Protein AF-A0A2X4UJB6-F1 (afdb_monomer_lite)

Radius of gyration: 16.79 Å; chains: 1; bounding box: 32×38×46 Å

Structure (mmCIF, N/CA/C/O backbone):
data_AF-A0A2X4UJB6-F1
#
_entry.id   AF-A0A2X4UJB6-F1
#
loop_
_atom_site.group_PDB
_atom_site.id
_atom_site.type_symbol
_atom_site.label_atom_id
_atom_site.label_alt_id
_atom_site.label_comp_id
_atom_site.label_asym_id
_atom_site.label_entity_id
_atom_site.label_seq_id
_atom_site.pdbx_PDB_ins_code
_atom_site.Cartn_x
_atom_site.Cartn_y
_atom_site.Cartn_z
_atom_site.occupancy
_atom_site.B_iso_or_equiv
_atom_site.auth_seq_i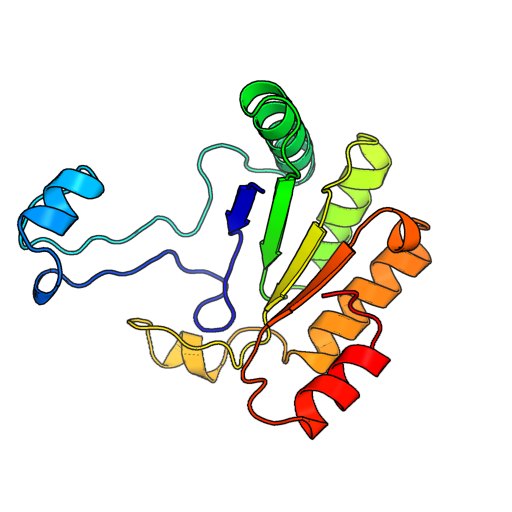d
_atom_site.auth_comp_id
_atom_site.auth_asym_id
_atom_site.auth_atom_id
_atom_site.pdbx_PDB_model_num
ATOM 1 N N . MET A 1 1 ? -10.255 8.805 -5.427 1.00 93.75 1 MET A N 1
ATOM 2 C CA . MET A 1 1 ? -9.387 8.306 -4.342 1.00 93.75 1 MET A CA 1
ATOM 3 C C . MET A 1 1 ? -7.933 8.488 -4.744 1.00 93.75 1 MET A C 1
ATOM 5 O O . MET A 1 1 ? -7.676 8.582 -5.939 1.00 93.75 1 MET A O 1
ATOM 9 N N . ILE A 1 2 ? -7.023 8.553 -3.779 1.00 98.12 2 ILE A N 1
ATOM 10 C CA . ILE A 1 2 ? -5.571 8.555 -3.981 1.00 98.12 2 ILE A CA 1
ATOM 11 C C . ILE A 1 2 ? -5.002 7.397 -3.158 1.00 98.12 2 ILE A C 1
ATOM 13 O O . ILE A 1 2 ? -5.307 7.285 -1.973 1.00 98.12 2 ILE A O 1
ATOM 17 N N . GLU A 1 3 ? -4.213 6.525 -3.784 1.00 97.88 3 GLU A N 1
ATOM 18 C CA . GLU A 1 3 ? -3.550 5.401 -3.116 1.00 97.88 3 GLU A CA 1
ATOM 19 C C . GLU A 1 3 ? -2.039 5.632 -3.096 1.00 97.88 3 GLU A C 1
ATOM 21 O O . GLU A 1 3 ? -1.391 5.681 -4.141 1.00 97.88 3 GLU A O 1
ATOM 26 N N . ILE A 1 4 ? -1.474 5.759 -1.896 1.00 97.88 4 ILE A N 1
ATOM 27 C CA . ILE A 1 4 ? -0.028 5.761 -1.696 1.00 97.88 4 ILE A CA 1
ATOM 28 C C . ILE A 1 4 ? 0.441 4.310 -1.727 1.00 97.88 4 ILE A C 1
ATOM 30 O O . ILE A 1 4 ? 0.105 3.504 -0.859 1.00 97.88 4 ILE A O 1
ATOM 34 N N . LYS A 1 5 ? 1.244 3.954 -2.721 1.00 95.62 5 LYS A N 1
ATOM 35 C CA . LYS A 1 5 ? 1.818 2.615 -2.810 1.00 95.62 5 LYS A CA 1
ATOM 36 C C . LYS A 1 5 ? 3.108 2.549 -1.994 1.00 95.62 5 LYS A C 1
ATOM 38 O O . LYS A 1 5 ? 4.127 3.073 -2.434 1.00 95.62 5 LYS A O 1
ATOM 43 N N . LEU A 1 6 ? 3.068 1.881 -0.842 1.00 94.88 6 LEU A N 1
ATOM 44 C CA . LEU A 1 6 ? 4.262 1.614 -0.032 1.00 94.88 6 LEU A CA 1
ATOM 45 C C . LEU A 1 6 ? 5.023 0.403 -0.564 1.00 94.88 6 LEU A C 1
ATOM 47 O O . LEU A 1 6 ? 6.238 0.435 -0.710 1.00 94.88 6 LEU A O 1
ATOM 51 N N . SER A 1 7 ? 4.295 -0.666 -0.879 1.00 92.75 7 SER A N 1
ATOM 52 C CA . SER A 1 7 ? 4.873 -1.901 -1.399 1.00 92.75 7 SER A CA 1
ATOM 53 C C . SER A 1 7 ? 3.836 -2.721 -2.171 1.00 92.75 7 SER A C 1
ATOM 55 O O . SER A 1 7 ? 2.650 -2.388 -2.211 1.00 92.75 7 SER A O 1
ATOM 57 N N . GLN A 1 8 ? 4.289 -3.782 -2.841 1.00 90.88 8 GLN A N 1
ATOM 58 C CA . GLN A 1 8 ? 3.429 -4.748 -3.534 1.00 90.88 8 GLN A CA 1
ATOM 59 C C . GLN A 1 8 ? 3.899 -6.175 -3.261 1.00 90.88 8 GLN A C 1
ATOM 61 O O . GLN A 1 8 ? 5.095 -6.392 -3.065 1.00 90.88 8 GLN A O 1
ATOM 66 N N . GLY A 1 9 ? 2.984 -7.141 -3.343 1.00 86.00 9 GLY A N 1
ATOM 67 C CA . GLY A 1 9 ? 3.252 -8.552 -3.043 1.00 86.00 9 GLY A CA 1
ATOM 68 C C . GLY A 1 9 ? 4.450 -9.136 -3.787 1.00 86.00 9 GLY A C 1
ATOM 69 O O . GLY A 1 9 ? 5.344 -9.702 -3.174 1.00 86.00 9 GLY A O 1
ATOM 70 N N . ALA A 1 10 ? 4.528 -8.899 -5.098 1.00 85.19 10 ALA A N 1
ATOM 71 C CA . ALA A 1 10 ? 5.585 -9.467 -5.939 1.00 85.19 10 ALA A CA 1
ATOM 72 C C . ALA A 1 10 ? 7.001 -8.921 -5.664 1.00 85.19 10 ALA A C 1
ATOM 74 O O . ALA A 1 10 ? 7.978 -9.454 -6.187 1.00 85.19 10 ALA A O 1
ATOM 75 N N . LYS A 1 11 ? 7.119 -7.785 -4.963 1.00 84.19 11 LYS A N 1
ATOM 76 C CA . LYS A 1 11 ? 8.406 -7.138 -4.656 1.00 84.19 11 LYS A CA 1
ATOM 77 C C . LYS A 1 11 ? 8.276 -6.130 -3.503 1.00 84.19 11 LYS A C 1
ATOM 79 O O . LYS A 1 11 ? 8.335 -4.922 -3.736 1.00 84.19 11 LYS A O 1
ATOM 84 N N . PRO A 1 12 ? 8.116 -6.596 -2.253 1.00 76.94 12 PRO A N 1
ATOM 85 C CA . PRO A 1 12 ? 7.742 -5.735 -1.129 1.00 76.94 12 PRO A CA 1
ATOM 86 C C . PRO A 1 12 ? 8.786 -4.675 -0.740 1.00 76.94 12 PRO A C 1
ATOM 88 O O . PRO A 1 12 ? 8.444 -3.726 -0.047 1.00 76.94 12 PRO A O 1
ATOM 91 N N . GLY A 1 13 ? 10.037 -4.813 -1.195 1.00 80.12 13 GLY A N 1
ATOM 92 C CA . GLY A 1 13 ? 11.142 -3.882 -0.923 1.00 80.12 13 GLY A CA 1
ATOM 93 C C . GLY A 1 13 ? 11.768 -3.261 -2.173 1.00 80.12 13 GLY A C 1
ATOM 94 O O . GLY A 1 13 ? 12.925 -2.851 -2.132 1.00 80.12 13 GLY A O 1
ATOM 95 N N . HIS A 1 14 ? 11.062 -3.251 -3.307 1.00 83.88 14 HIS A N 1
ATOM 96 C CA . HIS A 1 14 ? 11.597 -2.703 -4.552 1.00 83.88 14 HIS A CA 1
ATOM 97 C C . HIS A 1 14 ? 10.557 -1.875 -5.309 1.00 83.88 14 HIS A C 1
ATOM 99 O O . HIS A 1 14 ? 9.368 -2.200 -5.331 1.00 83.88 14 HIS A O 1
ATOM 105 N N . GLY A 1 15 ? 11.023 -0.818 -5.973 1.00 84.75 15 GLY A N 1
ATOM 106 C CA . GLY A 1 15 ? 10.174 0.068 -6.756 1.00 84.75 15 GLY A CA 1
ATOM 107 C C . GLY A 1 15 ? 9.646 -0.561 -8.048 1.00 84.75 15 GLY A C 1
ATOM 108 O O . GLY A 1 15 ? 9.895 -1.723 -8.391 1.00 84.75 15 GLY A O 1
ATOM 109 N N . GLY A 1 16 ? 8.864 0.220 -8.794 1.00 88.38 16 GLY A N 1
ATOM 110 C CA . GLY A 1 16 ? 8.435 -0.128 -10.148 1.00 88.38 16 GLY A CA 1
ATOM 111 C C . GLY A 1 16 ? 9.629 -0.398 -11.068 1.00 88.38 16 GLY A C 1
ATOM 112 O O . GLY A 1 16 ? 10.663 0.241 -10.943 1.00 88.38 16 GLY A O 1
ATOM 113 N N . ILE A 1 17 ? 9.477 -1.358 -11.982 1.00 90.81 17 ILE A N 1
ATOM 114 C CA . ILE A 1 17 ? 10.448 -1.601 -13.053 1.00 90.81 17 ILE A CA 1
ATOM 115 C C . ILE A 1 17 ? 9.640 -1.624 -14.340 1.00 90.81 17 ILE A C 1
ATOM 117 O O . ILE A 1 17 ? 8.692 -2.408 -14.454 1.00 90.81 17 ILE A O 1
ATOM 121 N N . LEU A 1 18 ? 9.996 -0.761 -15.281 1.00 93.38 18 LEU A N 1
ATOM 122 C CA . LEU A 1 18 ? 9.486 -0.790 -16.640 1.00 93.38 18 LEU A CA 1
ATOM 123 C C . LEU A 1 18 ? 10.683 -0.909 -17.593 1.00 93.38 18 LEU A C 1
ATOM 125 O O . LEU A 1 18 ? 11.438 0.053 -17.710 1.00 93.38 18 LEU A O 1
ATOM 129 N N . PRO A 1 19 ? 10.874 -2.078 -18.236 1.00 93.06 19 PRO A N 1
ATOM 130 C CA . PRO A 1 19 ? 11.999 -2.288 -19.140 1.00 93.06 19 PRO A CA 1
ATOM 131 C C . PRO A 1 19 ? 11.964 -1.355 -20.354 1.00 93.06 19 PRO A C 1
ATOM 133 O O . PRO A 1 19 ? 10.894 -1.171 -20.935 1.00 93.06 19 PRO A O 1
ATOM 136 N N . ALA A 1 20 ? 13.132 -0.900 -20.796 1.00 94.62 20 ALA A N 1
ATOM 137 C CA . ALA A 1 20 ? 13.393 -0.026 -21.940 1.00 94.62 20 ALA A CA 1
ATOM 138 C C . ALA A 1 20 ? 12.584 -0.382 -23.190 1.00 94.62 20 ALA A C 1
ATOM 140 O O . ALA A 1 20 ? 11.946 0.468 -23.800 1.00 94.62 20 ALA A O 1
ATOM 141 N N . LYS A 1 21 ? 12.519 -1.675 -23.532 1.00 95.56 21 LYS A N 1
ATOM 142 C CA . LYS A 1 21 ? 11.767 -2.175 -24.699 1.00 95.56 21 LYS A CA 1
ATOM 143 C C . LYS A 1 21 ? 10.257 -1.896 -24.661 1.00 95.56 21 LYS A C 1
ATOM 145 O O . LYS A 1 21 ? 9.572 -2.164 -25.640 1.00 95.56 21 LYS A O 1
ATOM 150 N N . LYS A 1 22 ? 9.725 -1.492 -23.504 1.00 94.19 22 LYS A N 1
ATOM 151 C CA . LYS A 1 22 ? 8.326 -1.102 -23.297 1.00 94.19 22 LYS A CA 1
ATOM 152 C C . LYS A 1 22 ? 8.165 0.410 -23.126 1.00 94.19 22 LYS A C 1
ATOM 154 O O . LYS A 1 22 ? 7.050 0.834 -22.868 1.00 94.19 22 LYS A O 1
ATOM 159 N N . VAL A 1 23 ? 9.235 1.200 -23.175 1.00 96.50 23 VAL A N 1
ATOM 160 C CA . VAL A 1 23 ? 9.183 2.660 -23.043 1.00 96.50 23 VAL A CA 1
ATOM 161 C C . VAL A 1 23 ? 9.205 3.256 -24.443 1.00 96.50 23 VAL A C 1
ATOM 163 O O . VAL A 1 23 ? 10.262 3.608 -24.955 1.00 96.50 23 VAL A O 1
ATOM 166 N N . ASP A 1 24 ? 8.030 3.292 -25.065 1.00 97.19 24 ASP A N 1
ATOM 167 C CA . ASP A 1 24 ? 7.800 3.996 -26.327 1.00 97.19 24 ASP A CA 1
ATOM 168 C C . ASP A 1 24 ? 7.601 5.507 -26.102 1.00 97.19 24 ASP A C 1
ATOM 170 O O . ASP A 1 24 ? 7.550 5.985 -24.963 1.00 97.19 24 ASP A O 1
ATOM 174 N N . ALA A 1 25 ? 7.487 6.265 -27.194 1.00 97.44 25 ALA A N 1
ATOM 175 C CA . ALA A 1 25 ? 7.296 7.713 -27.165 1.00 97.44 25 ALA A CA 1
ATOM 176 C C . ALA A 1 25 ? 6.086 8.168 -26.320 1.00 97.44 25 ALA A C 1
ATOM 178 O O . ALA A 1 25 ? 6.166 9.181 -25.620 1.00 97.44 25 ALA A O 1
ATOM 179 N N . GLU A 1 26 ? 4.971 7.428 -26.347 1.00 97.50 26 GLU A N 1
ATOM 180 C CA . GLU A 1 26 ? 3.770 7.761 -25.568 1.00 97.50 26 GLU A CA 1
ATOM 181 C C . GLU A 1 26 ? 4.027 7.593 -24.064 1.00 97.50 26 GLU A C 1
ATOM 183 O O . GLU A 1 26 ? 3.701 8.473 -23.257 1.00 97.50 26 GLU A O 1
ATOM 188 N N . ILE A 1 27 ? 4.666 6.488 -23.676 1.00 96.44 27 ILE A N 1
ATOM 189 C CA . ILE A 1 27 ? 5.023 6.196 -22.288 1.00 96.44 27 ILE A CA 1
ATOM 190 C C . ILE A 1 27 ? 6.077 7.177 -21.773 1.00 96.44 27 ILE A C 1
ATOM 192 O O . ILE A 1 27 ? 5.941 7.668 -20.647 1.00 96.44 27 ILE A O 1
ATOM 196 N N . ALA A 1 28 ? 7.094 7.483 -22.579 1.00 96.81 28 ALA A N 1
ATOM 197 C CA . ALA A 1 28 ? 8.136 8.455 -22.262 1.00 96.81 28 ALA A CA 1
ATOM 198 C C . ALA A 1 28 ? 7.536 9.837 -21.964 1.00 96.81 28 ALA A C 1
ATOM 200 O O . ALA A 1 28 ? 7.774 10.398 -20.890 1.00 96.81 28 ALA A O 1
ATOM 201 N N . ALA A 1 29 ? 6.672 10.339 -22.854 1.00 96.88 29 ALA A N 1
ATOM 202 C CA . ALA A 1 29 ? 5.995 11.624 -22.687 1.00 96.88 29 ALA A CA 1
ATOM 203 C C . ALA A 1 29 ? 5.066 11.644 -21.463 1.00 96.88 29 ALA A C 1
ATOM 205 O O . ALA A 1 29 ? 5.084 12.597 -20.685 1.00 96.88 29 ALA A O 1
ATOM 206 N N . THR A 1 30 ? 4.294 10.575 -21.247 1.00 95.88 30 THR A N 1
ATOM 207 C CA . THR A 1 30 ? 3.360 10.478 -20.113 1.00 95.88 30 THR A CA 1
ATOM 208 C C . THR A 1 30 ? 4.081 10.450 -18.765 1.00 95.88 30 THR A C 1
ATOM 210 O O . THR A 1 30 ? 3.573 10.971 -17.772 1.00 95.88 30 THR A O 1
ATOM 213 N N . ARG A 1 31 ? 5.257 9.814 -18.699 1.00 94.25 31 ARG A N 1
ATOM 214 C CA . ARG A 1 31 ? 6.007 9.617 -17.449 1.00 94.25 31 ARG A CA 1
ATOM 215 C C . ARG A 1 31 ? 7.120 10.634 -17.219 1.00 94.25 31 ARG A C 1
ATOM 217 O O . ARG A 1 31 ? 7.655 10.667 -16.115 1.00 94.25 31 ARG A O 1
ATOM 224 N N . GLY A 1 32 ? 7.476 11.427 -18.229 1.00 94.75 32 GLY A N 1
ATOM 225 C CA . GLY A 1 32 ? 8.616 12.341 -18.166 1.00 94.75 32 GLY A CA 1
ATOM 226 C C . GLY A 1 32 ? 9.952 11.605 -18.031 1.00 94.75 32 GLY A C 1
ATOM 227 O O . GLY A 1 32 ? 10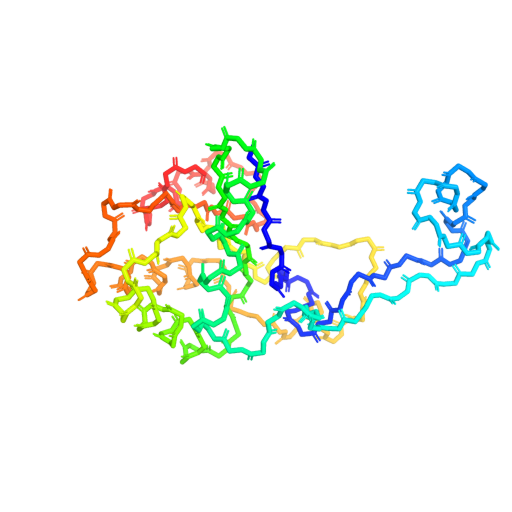.808 12.035 -17.263 1.00 94.75 32 GLY A O 1
ATOM 228 N N . VAL A 1 33 ? 10.110 10.477 -18.730 1.00 95.19 33 VAL A N 1
ATOM 229 C CA . VAL A 1 33 ? 11.343 9.665 -18.750 1.00 95.19 33 VAL A CA 1
ATOM 230 C C . VAL A 1 33 ? 11.872 9.535 -20.183 1.00 95.19 33 VAL A C 1
ATOM 232 O O . VAL A 1 33 ? 11.080 9.692 -21.112 1.00 95.19 33 VAL A O 1
ATOM 235 N N . PRO A 1 34 ? 13.170 9.252 -20.397 1.00 95.94 34 PRO A N 1
ATOM 236 C CA . PRO A 1 34 ? 13.709 9.048 -21.742 1.00 95.94 34 PRO A CA 1
ATOM 237 C C . PRO A 1 34 ? 13.084 7.833 -22.449 1.00 95.94 34 PRO A C 1
ATOM 239 O O . PRO A 1 34 ? 12.852 6.794 -21.828 1.00 95.94 34 PRO A O 1
ATOM 242 N N . GLU A 1 35 ? 12.818 7.958 -23.752 1.00 97.44 35 GLU A N 1
ATOM 243 C CA . GLU A 1 35 ? 12.365 6.840 -24.591 1.00 97.44 35 GLU A CA 1
ATOM 244 C C . GLU A 1 35 ? 13.472 5.786 -24.733 1.00 97.44 35 GLU A C 1
ATOM 246 O O . GLU A 1 35 ? 14.641 6.124 -24.905 1.00 97.44 35 GLU A O 1
ATOM 251 N N . GLY A 1 36 ? 13.108 4.501 -24.672 1.00 96.19 36 GLY A N 1
ATOM 252 C CA . GLY A 1 36 ? 14.063 3.403 -24.835 1.00 96.19 36 GLY A CA 1
ATOM 253 C C . GLY A 1 36 ? 15.024 3.185 -23.660 1.00 96.19 36 GLY A C 1
ATOM 254 O O . GLY A 1 36 ? 15.971 2.413 -23.805 1.00 96.19 36 GLY A O 1
ATOM 255 N N . GLU A 1 37 ? 14.784 3.800 -22.498 1.00 95.44 37 GLU A N 1
ATOM 256 C CA . GLU A 1 37 ? 15.567 3.588 -21.273 1.00 95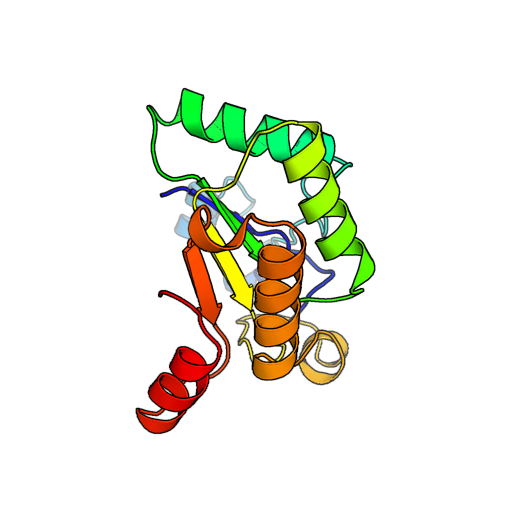.44 37 GLU A CA 1
ATOM 257 C C . GLU A 1 37 ? 14.763 2.862 -20.184 1.00 95.44 37 GLU A C 1
ATOM 259 O O . GLU A 1 37 ? 13.538 2.965 -20.099 1.00 95.44 37 GLU A O 1
ATOM 264 N N . ASP A 1 38 ? 15.454 2.098 -19.331 1.00 93.56 38 ASP A N 1
ATOM 265 C CA . ASP A 1 38 ? 14.822 1.426 -18.195 1.00 93.56 38 ASP A CA 1
ATOM 266 C C . ASP A 1 38 ? 14.303 2.460 -17.185 1.00 93.56 38 ASP A C 1
ATOM 268 O O . ASP A 1 38 ? 15.052 3.268 -16.639 1.00 93.56 38 ASP A O 1
ATOM 272 N N . CYS A 1 39 ? 13.016 2.384 -16.852 1.00 93.31 39 CYS A N 1
ATOM 273 C CA . CYS A 1 39 ? 12.427 3.196 -15.793 1.00 93.31 39 CYS A CA 1
ATOM 274 C C . CYS A 1 39 ? 12.363 2.374 -14.497 1.00 93.31 39 CYS A C 1
ATOM 276 O O . CYS A 1 39 ? 11.464 1.544 -14.301 1.00 93.31 39 CYS A O 1
ATOM 278 N N . ILE A 1 40 ? 13.337 2.605 -13.612 1.00 91.75 40 ILE A N 1
ATOM 279 C CA . ILE A 1 40 ? 13.453 1.957 -12.299 1.00 91.75 40 ILE A CA 1
ATOM 280 C C . ILE A 1 40 ? 13.098 2.975 -11.217 1.00 91.75 40 ILE A C 1
ATOM 282 O O . ILE A 1 40 ? 13.769 3.991 -11.052 1.00 91.75 40 ILE A O 1
ATOM 286 N N . SER A 1 41 ? 12.028 2.717 -10.469 1.00 91.88 41 SER A N 1
ATOM 287 C CA . SER A 1 41 ? 11.628 3.588 -9.363 1.00 91.88 41 SER A CA 1
ATOM 288 C C . SER A 1 41 ? 12.425 3.269 -8.092 1.00 91.88 41 SER A C 1
ATOM 290 O O . SER A 1 41 ? 12.719 2.096 -7.840 1.00 91.88 41 SER A O 1
ATOM 292 N N . PRO A 1 42 ? 12.701 4.269 -7.238 1.00 92.06 42 PRO A N 1
ATOM 293 C CA . PRO A 1 42 ? 13.244 4.036 -5.905 1.00 92.06 42 PRO A CA 1
ATOM 294 C C . PRO A 1 42 ? 12.365 3.091 -5.072 1.00 92.06 42 PRO A C 1
ATOM 296 O O . PRO A 1 42 ? 11.155 2.989 -5.283 1.00 92.06 42 PRO A O 1
ATOM 299 N N . ALA A 1 43 ? 12.978 2.406 -4.104 1.00 88.56 43 ALA A N 1
ATOM 300 C CA . ALA A 1 43 ? 12.275 1.509 -3.184 1.00 88.56 43 ALA A CA 1
ATOM 301 C C . ALA A 1 43 ? 11.517 2.246 -2.062 1.00 88.56 43 ALA A C 1
ATOM 303 O O . ALA A 1 43 ? 10.671 1.647 -1.406 1.00 88.56 43 ALA A O 1
ATOM 304 N N . SER A 1 44 ? 11.813 3.529 -1.842 1.00 90.94 44 SER A N 1
ATOM 305 C CA . SER A 1 44 ? 11.185 4.378 -0.829 1.00 90.94 44 SER A CA 1
ATOM 306 C C . SER A 1 44 ? 10.525 5.605 -1.458 1.00 90.94 44 SER A C 1
ATOM 308 O O . SER A 1 44 ? 10.863 6.024 -2.567 1.00 90.94 44 SER A O 1
ATOM 310 N N . HIS A 1 45 ? 9.573 6.193 -0.736 1.00 93.69 45 HIS A N 1
ATOM 311 C CA . HIS A 1 45 ? 8.938 7.442 -1.140 1.00 93.69 45 HIS A CA 1
ATOM 312 C C . HIS A 1 45 ? 9.768 8.628 -0.643 1.00 93.69 45 HIS A C 1
ATOM 314 O O . HIS A 1 45 ? 10.093 8.710 0.533 1.00 93.69 45 HIS A O 1
ATOM 320 N N . SER A 1 46 ? 10.061 9.601 -1.502 1.00 94.62 46 SER A N 1
ATOM 321 C CA . SER A 1 46 ? 10.879 10.774 -1.145 1.00 94.62 46 SER A CA 1
ATOM 322 C C . SER A 1 46 ? 10.167 11.819 -0.273 1.00 94.62 46 SER A C 1
ATOM 324 O O . SER A 1 46 ? 10.776 12.816 0.099 1.00 94.62 46 SER A O 1
ATOM 326 N N . ALA A 1 47 ? 8.882 11.624 0.032 1.00 96.81 47 ALA A N 1
ATOM 327 C CA . ALA A 1 47 ? 8.051 12.631 0.704 1.00 96.81 47 ALA A CA 1
ATOM 328 C C . ALA A 1 47 ? 7.984 12.427 2.222 1.00 96.81 47 ALA A C 1
ATOM 330 O O . ALA A 1 47 ? 7.563 13.327 2.940 1.00 96.81 47 ALA A O 1
ATOM 331 N N . PHE A 1 48 ? 8.367 11.245 2.703 1.00 97.38 48 PHE A N 1
ATOM 332 C CA . PHE A 1 48 ? 8.370 10.897 4.116 1.00 97.38 48 PHE A CA 1
ATOM 333 C C . PHE A 1 48 ? 9.391 9.787 4.369 1.00 97.38 48 PHE A C 1
ATOM 335 O O . PHE A 1 48 ? 9.596 8.908 3.535 1.00 97.38 48 PHE A O 1
ATOM 342 N N . THR A 1 49 ? 9.997 9.808 5.548 1.00 96.75 49 THR A N 1
ATOM 343 C CA . THR A 1 49 ? 10.945 8.795 6.030 1.00 96.75 49 THR A CA 1
ATOM 344 C C . THR A 1 49 ? 10.389 8.050 7.243 1.00 96.75 49 THR A C 1
ATOM 346 O O . THR A 1 49 ? 10.795 6.922 7.520 1.00 96.75 49 THR A O 1
ATOM 349 N N . THR A 1 50 ? 9.432 8.646 7.963 1.00 98.12 50 THR A N 1
ATOM 350 C CA . THR A 1 50 ? 8.833 8.051 9.165 1.00 98.12 50 THR A CA 1
ATOM 351 C C . THR A 1 50 ? 7.326 7.813 9.021 1.00 98.12 50 THR A C 1
ATOM 353 O O . THR A 1 50 ? 6.655 8.498 8.245 1.00 98.12 50 THR A O 1
ATOM 356 N N . PRO A 1 51 ? 6.740 6.889 9.808 1.00 98.31 51 PRO A N 1
ATOM 357 C CA . PRO A 1 51 ? 5.290 6.700 9.824 1.00 98.31 51 PRO A CA 1
ATOM 358 C C . PRO A 1 51 ? 4.494 7.946 10.247 1.00 98.31 51 PRO A C 1
ATOM 360 O O . PRO A 1 51 ? 3.368 8.127 9.798 1.00 98.31 51 PRO A O 1
ATOM 363 N N . VAL A 1 52 ? 5.067 8.822 11.082 1.00 98.75 52 VAL A N 1
ATOM 364 C CA . VAL A 1 52 ? 4.434 10.095 11.483 1.00 98.75 52 VAL A CA 1
ATOM 365 C C . VAL A 1 52 ? 4.388 11.067 10.305 1.00 98.75 52 VAL A C 1
ATOM 367 O O . VAL A 1 52 ? 3.328 11.606 9.995 1.00 98.75 52 VAL A O 1
ATOM 370 N N . GLU A 1 53 ? 5.502 11.236 9.591 1.00 98.69 53 GLU A N 1
ATOM 371 C CA . GLU A 1 53 ? 5.549 12.049 8.368 1.00 98.69 53 GLU A CA 1
ATOM 372 C C . GLU A 1 53 ? 4.594 11.512 7.295 1.00 98.69 53 GLU A C 1
ATOM 374 O O . GLU A 1 53 ? 3.899 12.288 6.644 1.00 98.69 53 GLU A O 1
ATOM 379 N N . MET A 1 54 ? 4.482 10.186 7.163 1.00 98.56 54 MET A N 1
ATOM 380 C CA . MET A 1 54 ? 3.518 9.550 6.262 1.00 98.56 54 MET A CA 1
ATOM 381 C C . MET A 1 54 ? 2.070 9.946 6.592 1.00 98.56 54 MET A C 1
ATOM 383 O O . MET A 1 54 ? 1.285 10.189 5.676 1.00 98.56 54 MET A O 1
ATOM 387 N N . MET A 1 55 ? 1.700 10.039 7.875 1.00 98.81 55 MET A N 1
ATOM 388 C CA . MET A 1 55 ? 0.362 10.499 8.270 1.00 98.81 55 MET A CA 1
ATOM 389 C C . MET A 1 55 ? 0.121 11.952 7.844 1.00 98.81 55 MET A C 1
ATOM 391 O O . MET A 1 55 ? -0.912 12.258 7.250 1.00 98.81 55 MET A O 1
ATOM 395 N N . HIS A 1 56 ? 1.091 12.841 8.064 1.00 98.81 56 HIS A N 1
ATOM 396 C CA . HIS A 1 56 ? 0.991 14.226 7.595 1.00 98.81 56 HIS A CA 1
ATOM 397 C C . HIS A 1 56 ? 0.906 14.321 6.068 1.00 98.81 56 HIS A C 1
ATOM 399 O O . HIS A 1 56 ? 0.120 15.111 5.548 1.00 98.81 56 HIS A O 1
ATOM 405 N N . PHE A 1 57 ? 1.633 13.470 5.345 1.00 98.75 57 PHE A N 1
ATOM 406 C CA . PHE A 1 57 ? 1.558 13.410 3.889 1.00 98.75 57 PHE A CA 1
ATOM 407 C C . PHE A 1 57 ? 0.178 12.949 3.389 1.00 98.75 57 PHE A C 1
ATOM 409 O O . PHE A 1 57 ? -0.359 13.524 2.443 1.00 98.75 57 PHE A O 1
ATOM 416 N N . ILE A 1 58 ? -0.456 11.977 4.059 1.00 98.69 58 ILE A N 1
ATOM 417 C CA . ILE A 1 58 ? -1.849 11.582 3.777 1.00 98.69 58 ILE A CA 1
ATOM 418 C C . ILE A 1 58 ? -2.797 12.777 3.937 1.00 98.69 58 ILE A C 1
ATOM 420 O O . ILE A 1 58 ? -3.636 13.016 3.066 1.00 98.69 58 ILE A O 1
ATOM 424 N N . GLN A 1 59 ? -2.656 13.539 5.025 1.00 98.69 59 GLN A N 1
ATOM 425 C CA . GLN A 1 59 ? -3.477 14.725 5.266 1.00 98.69 59 GLN A CA 1
ATOM 426 C C . GLN A 1 59 ? -3.258 15.795 4.187 1.00 98.69 59 GLN A C 1
ATOM 428 O O . GLN A 1 59 ? -4.227 16.308 3.629 1.00 98.69 59 GLN A O 1
ATOM 433 N N . GLN A 1 60 ? -2.003 16.062 3.823 1.00 98.56 60 GLN A N 1
ATOM 434 C CA . GLN A 1 60 ? -1.658 17.006 2.763 1.00 98.56 60 GLN A CA 1
ATOM 435 C C . GLN A 1 60 ? -2.289 16.610 1.419 1.00 98.56 60 GLN A C 1
ATOM 437 O O . GLN A 1 60 ? -2.886 17.444 0.740 1.00 98.56 60 GLN A O 1
ATOM 442 N N . LEU A 1 61 ? -2.214 15.333 1.029 1.00 98.44 61 LEU A N 1
ATOM 443 C CA . LEU A 1 61 ? -2.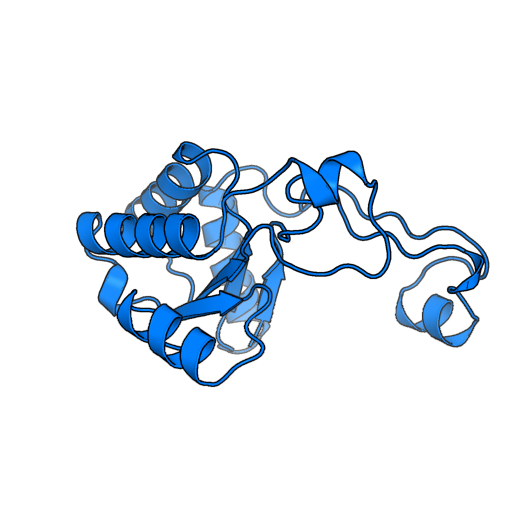852 14.844 -0.198 1.00 98.44 61 LEU A CA 1
ATOM 444 C C . LEU A 1 61 ? -4.375 15.003 -0.156 1.00 98.44 61 LEU A C 1
ATOM 446 O O . LEU A 1 61 ? -4.994 15.332 -1.172 1.00 98.44 61 LEU A O 1
ATOM 450 N N . ARG A 1 62 ? -4.994 14.786 1.008 1.00 98.31 62 ARG A N 1
ATOM 451 C CA . ARG A 1 62 ? -6.437 14.971 1.188 1.00 98.31 62 ARG A CA 1
ATOM 452 C C . ARG A 1 62 ? -6.831 16.431 0.967 1.00 98.31 62 ARG A C 1
ATOM 454 O O . ARG A 1 62 ? -7.785 16.689 0.239 1.00 98.31 62 ARG A O 1
ATOM 461 N N . GLU A 1 63 ? -6.075 17.371 1.524 1.00 98.25 63 GLU A N 1
ATOM 462 C CA . GLU A 1 63 ? -6.303 18.812 1.356 1.00 98.25 63 GLU A CA 1
ATOM 463 C C . GLU A 1 63 ? -6.113 19.253 -0.097 1.00 98.25 63 GLU A C 1
ATOM 465 O O . GLU A 1 63 ? -7.029 19.810 -0.701 1.00 98.25 63 GLU A O 1
ATOM 470 N N . LEU A 1 64 ? -4.966 18.919 -0.697 1.00 98.44 64 LEU A N 1
ATOM 471 C CA . LEU A 1 64 ? -4.636 19.286 -2.079 1.00 98.44 64 LEU A CA 1
ATOM 472 C C . LEU A 1 64 ? -5.610 18.696 -3.104 1.00 98.44 64 LEU A C 1
ATOM 474 O O . LEU A 1 64 ? -5.797 19.249 -4.185 1.00 98.44 64 LEU A O 1
ATOM 478 N N . SER A 1 65 ? -6.236 17.565 -2.779 1.00 97.81 65 SER A N 1
ATOM 479 C CA . SER A 1 65 ? -7.194 16.900 -3.660 1.00 97.81 65 SER A CA 1
ATOM 480 C C . SER A 1 65 ? -8.642 17.361 -3.486 1.00 97.81 65 SER A C 1
ATOM 482 O O . SER A 1 65 ? -9.517 16.835 -4.181 1.00 97.81 65 SER A O 1
ATOM 484 N N . GLY A 1 66 ? -8.907 18.314 -2.585 1.00 97.56 66 GLY A N 1
ATOM 485 C CA . GLY A 1 66 ? -10.259 18.783 -2.282 1.00 97.56 66 GLY A CA 1
ATOM 486 C C . GLY A 1 66 ? -11.099 17.752 -1.522 1.00 97.56 66 GLY A C 1
ATOM 487 O O . GLY A 1 66 ? -12.302 17.656 -1.746 1.00 97.56 66 GLY A O 1
ATOM 488 N N . GLY A 1 67 ? -10.470 16.945 -0.662 1.00 96.69 67 GLY A N 1
ATOM 489 C CA . GLY A 1 67 ? -11.152 15.977 0.201 1.00 96.69 67 GLY A CA 1
ATOM 490 C C . GLY A 1 67 ? -11.385 14.597 -0.419 1.00 96.69 67 GLY A C 1
ATOM 491 O O . GLY A 1 67 ? -12.232 13.849 0.070 1.00 96.69 67 GLY A O 1
ATOM 492 N N . LYS A 1 68 ? -10.664 14.216 -1.486 1.00 97.94 68 LYS A N 1
ATOM 493 C CA . LYS A 1 68 ? -10.764 12.843 -2.017 1.00 97.94 68 LYS A CA 1
ATOM 494 C C . LYS A 1 68 ? -10.263 11.840 -0.965 1.00 97.94 68 LYS A C 1
ATOM 496 O O . LYS A 1 68 ? -9.281 12.137 -0.292 1.00 97.94 68 LYS A O 1
ATOM 501 N N . PRO A 1 69 ? -10.846 10.627 -0.877 1.00 98.12 69 PRO A N 1
ATOM 502 C CA . PRO A 1 69 ? -10.340 9.590 0.021 1.00 98.12 69 PRO A CA 1
ATOM 503 C C . PRO A 1 69 ? -8.879 9.251 -0.285 1.00 98.12 69 PRO A C 1
ATOM 505 O O . PRO A 1 69 ? -8.558 8.963 -1.446 1.00 98.12 69 PRO A O 1
ATOM 508 N N . VAL A 1 70 ? -8.026 9.260 0.737 1.00 98.75 70 VAL A N 1
ATOM 509 C CA . VAL A 1 70 ? -6.594 8.961 0.655 1.00 98.75 70 VAL A CA 1
ATOM 510 C C . VAL A 1 70 ? -6.273 7.765 1.538 1.00 98.75 70 VAL A C 1
ATOM 512 O O . VAL A 1 70 ? -6.573 7.747 2.729 1.00 98.75 70 VAL A O 1
ATOM 515 N N . GLY A 1 71 ? -5.639 6.763 0.954 1.00 98.44 71 GLY A N 1
ATOM 516 C CA . GLY A 1 71 ? -5.231 5.553 1.648 1.00 98.44 71 GLY A CA 1
ATOM 517 C C . GLY A 1 71 ? -3.890 5.065 1.145 1.00 98.44 71 GLY A C 1
ATOM 518 O O . GLY A 1 71 ? -3.218 5.744 0.365 1.00 98.44 71 GLY A O 1
ATOM 519 N N . PHE A 1 72 ? -3.496 3.880 1.587 1.00 98.50 72 PHE A N 1
ATOM 520 C CA . PHE A 1 72 ? -2.251 3.278 1.136 1.00 98.50 72 PHE A CA 1
ATOM 521 C C . PHE A 1 72 ? -2.374 1.780 0.909 1.00 98.50 72 PHE A C 1
ATOM 523 O O . PHE A 1 72 ? -3.244 1.112 1.467 1.00 98.50 72 PHE A O 1
ATOM 530 N N . LYS A 1 73 ? -1.460 1.262 0.095 1.00 97.12 73 LYS A N 1
ATOM 531 C CA . LYS A 1 73 ? -1.325 -0.157 -0.209 1.00 97.12 73 LYS A CA 1
ATOM 532 C C . LYS A 1 73 ? 0.029 -0.677 0.251 1.00 97.12 73 LYS A C 1
ATOM 534 O O . LYS A 1 73 ? 1.053 -0.025 0.028 1.00 97.12 73 LYS A O 1
ATOM 539 N N . LEU A 1 74 ? 0.029 -1.862 0.856 1.00 96.56 74 LEU A N 1
ATOM 540 C CA . LEU A 1 74 ? 1.243 -2.554 1.278 1.00 96.56 74 LEU A CA 1
ATOM 541 C C . LEU A 1 74 ? 1.094 -4.075 1.218 1.00 96.56 74 LEU A C 1
ATOM 543 O O . LEU A 1 74 ? 0.032 -4.620 1.507 1.00 96.56 74 LEU A O 1
ATOM 547 N N . CYS A 1 75 ? 2.194 -4.756 0.924 1.00 96.06 75 CYS A N 1
ATOM 548 C CA . CYS A 1 75 ? 2.406 -6.132 1.344 1.00 96.06 75 CYS A CA 1
ATOM 549 C C . CYS A 1 75 ? 3.120 -6.127 2.695 1.00 96.06 75 CYS A C 1
ATOM 551 O O . CYS A 1 75 ? 4.104 -5.402 2.870 1.00 96.06 75 CYS A O 1
ATOM 553 N N . ILE A 1 76 ? 2.627 -6.920 3.647 1.00 95.94 76 ILE A N 1
ATOM 554 C CA . ILE A 1 76 ? 3.246 -7.012 4.969 1.00 95.94 76 ILE A CA 1
ATOM 555 C C . ILE A 1 76 ? 4.607 -7.697 4.828 1.00 95.94 76 ILE A C 1
ATOM 557 O O . ILE A 1 76 ? 4.696 -8.863 4.442 1.00 95.94 76 ILE A O 1
ATOM 561 N N . GLY A 1 77 ? 5.661 -6.938 5.126 1.00 91.44 77 GLY A N 1
ATOM 562 C CA . GLY A 1 77 ? 7.013 -7.437 5.333 1.00 91.44 77 GLY A CA 1
ATOM 563 C C . GLY A 1 77 ? 7.220 -7.721 6.812 1.00 91.44 77 GLY A C 1
ATOM 564 O O . GLY A 1 77 ? 6.720 -8.714 7.343 1.00 91.44 77 GLY A O 1
ATOM 565 N N . HIS A 1 78 ? 7.922 -6.824 7.499 1.00 93.12 78 HIS A N 1
ATOM 566 C CA . HIS A 1 78 ? 8.120 -6.968 8.930 1.00 93.12 78 HIS A CA 1
ATOM 567 C C . HIS A 1 78 ? 6.879 -6.511 9.717 1.00 93.12 78 HIS A C 1
ATOM 569 O O . HIS A 1 78 ? 6.442 -5.369 9.562 1.00 93.12 78 HIS A O 1
ATOM 575 N N . PRO A 1 79 ? 6.325 -7.333 10.629 1.00 95.62 79 PRO A N 1
ATOM 576 C CA . PRO A 1 79 ? 5.113 -6.978 11.373 1.00 95.62 79 PRO A CA 1
ATOM 577 C C . PRO A 1 79 ? 5.208 -5.650 12.141 1.00 95.62 79 PRO A C 1
ATOM 579 O O . PRO A 1 79 ? 4.234 -4.900 12.228 1.00 95.62 79 PRO A O 1
ATOM 582 N N . TRP A 1 80 ? 6.389 -5.321 12.676 1.00 96.50 80 TRP A N 1
ATOM 583 C CA . TRP A 1 80 ? 6.584 -4.094 13.450 1.00 96.50 80 TRP A CA 1
ATOM 584 C C . TRP A 1 80 ? 6.432 -2.816 12.619 1.00 96.50 80 TRP A C 1
ATOM 586 O O . TRP A 1 80 ? 6.099 -1.780 13.188 1.00 96.50 80 TRP A O 1
ATOM 596 N N . GLU A 1 81 ? 6.634 -2.867 11.299 1.00 95.94 81 GLU A N 1
ATOM 597 C CA . GLU A 1 81 ? 6.479 -1.707 10.412 1.00 95.94 81 GLU A CA 1
ATOM 598 C C . GLU A 1 81 ? 5.015 -1.259 10.373 1.00 95.94 81 GLU A C 1
ATOM 600 O O . GLU A 1 81 ? 4.713 -0.081 10.571 1.00 95.94 81 GLU A O 1
ATOM 605 N N . PHE A 1 82 ? 4.082 -2.206 10.232 1.00 98.25 82 PHE A N 1
ATOM 606 C CA . PHE A 1 82 ? 2.654 -1.894 10.285 1.00 98.25 82 PHE A CA 1
ATOM 607 C C . PHE A 1 82 ? 2.214 -1.442 11.683 1.00 98.25 82 PHE A C 1
ATOM 609 O O . PHE A 1 82 ? 1.441 -0.495 11.815 1.00 98.25 82 PHE A O 1
ATOM 616 N N . VAL A 1 83 ? 2.748 -2.060 12.742 1.00 98.50 83 VAL A N 1
ATOM 617 C CA . VAL A 1 83 ? 2.472 -1.623 14.122 1.00 98.50 83 VAL A CA 1
ATOM 618 C C . VAL A 1 83 ? 2.979 -0.197 14.362 1.00 98.50 83 VAL A C 1
ATOM 620 O O . VAL A 1 83 ? 2.309 0.585 15.034 1.00 98.50 83 VAL A O 1
ATOM 623 N N . ALA A 1 84 ? 4.128 0.183 13.799 1.00 98.56 84 ALA A N 1
ATOM 624 C CA . ALA A 1 84 ? 4.640 1.549 13.877 1.00 98.56 84 ALA A CA 1
ATOM 625 C C . ALA A 1 84 ? 3.723 2.547 13.148 1.00 98.56 84 ALA A C 1
ATOM 627 O O . ALA A 1 84 ? 3.460 3.628 13.673 1.00 98.56 84 ALA A O 1
ATOM 628 N N . ILE A 1 85 ? 3.173 2.161 11.992 1.00 98.69 85 ILE A N 1
ATOM 629 C CA . ILE A 1 85 ? 2.153 2.938 11.274 1.00 98.69 85 ILE A CA 1
ATOM 630 C C . ILE A 1 85 ? 0.881 3.104 12.120 1.00 98.69 85 ILE A C 1
ATOM 632 O O . ILE A 1 85 ? 0.395 4.224 12.275 1.00 98.69 85 ILE A O 1
ATOM 636 N N . ALA A 1 86 ? 0.380 2.035 12.747 1.00 98.75 86 ALA A N 1
ATOM 637 C CA . ALA A 1 86 ? -0.775 2.115 13.644 1.00 98.75 86 ALA A CA 1
ATOM 638 C C . ALA A 1 86 ? -0.510 3.028 14.858 1.00 98.75 86 ALA A C 1
ATOM 640 O O . ALA A 1 86 ? -1.364 3.824 15.246 1.00 98.75 86 ALA A O 1
ATOM 641 N N . LYS A 1 87 ? 0.701 2.987 15.430 1.00 98.75 87 LYS A N 1
ATOM 642 C CA . LYS A 1 87 ? 1.111 3.919 16.494 1.00 98.75 87 LYS A CA 1
ATOM 643 C C . LYS A 1 87 ? 1.147 5.370 16.014 1.00 98.75 87 LYS A C 1
ATOM 645 O O . LYS A 1 87 ? 0.724 6.252 16.755 1.00 98.75 87 LYS A O 1
ATOM 650 N N . ALA A 1 88 ? 1.605 5.629 14.790 1.00 98.88 88 ALA A N 1
ATOM 651 C CA . ALA A 1 88 ? 1.601 6.974 14.218 1.00 98.88 88 ALA A CA 1
ATOM 652 C C . ALA A 1 88 ? 0.179 7.511 13.991 1.00 98.88 88 ALA A C 1
ATOM 654 O O . ALA A 1 88 ? -0.072 8.680 14.280 1.00 98.88 88 ALA A O 1
ATOM 655 N N . MET A 1 89 ? -0.764 6.665 13.563 1.00 98.81 89 MET A N 1
ATOM 656 C CA . MET A 1 89 ? -2.189 7.022 13.483 1.00 98.81 89 MET A CA 1
ATOM 657 C C . MET A 1 89 ? -2.740 7.454 14.846 1.00 98.81 89 MET A C 1
ATOM 659 O O . MET A 1 89 ? -3.407 8.480 14.955 1.00 98.81 89 MET A O 1
ATOM 663 N N . LEU A 1 90 ? -2.435 6.693 15.902 1.00 98.69 90 LEU A N 1
ATOM 664 C CA . LEU A 1 90 ? -2.860 7.024 17.265 1.00 98.69 90 LEU A CA 1
ATOM 665 C C . LEU A 1 90 ? -2.216 8.315 17.778 1.00 98.69 90 LEU A C 1
ATOM 667 O O . LEU A 1 90 ? -2.888 9.105 18.430 1.00 98.69 90 LEU A O 1
ATOM 671 N N . HIS A 1 91 ? -0.932 8.525 17.481 1.00 98.75 91 HIS A N 1
ATOM 672 C CA . HIS A 1 91 ? -0.173 9.685 17.941 1.00 98.75 91 HIS A CA 1
ATOM 673 C C . HIS A 1 91 ? -0.590 10.990 17.250 1.00 98.75 91 HIS A C 1
ATOM 675 O O . HIS A 1 91 ? -0.713 12.020 17.902 1.00 98.75 91 HIS A O 1
ATOM 681 N N . THR A 1 92 ? -0.795 10.949 15.932 1.00 98.75 92 THR A N 1
ATOM 682 C CA . THR A 1 92 ? -1.122 12.138 15.124 1.00 98.75 92 THR A CA 1
ATOM 683 C C . THR A 1 92 ? -2.619 12.418 15.045 1.00 98.75 92 THR A C 1
ATOM 685 O O . THR A 1 92 ? -3.012 13.513 14.654 1.00 98.75 92 THR A O 1
ATOM 688 N N . HIS A 1 93 ? -3.455 11.426 15.370 1.00 98.50 93 HIS A N 1
ATOM 689 C CA . HIS A 1 93 ? -4.902 11.423 15.133 1.00 98.50 93 HIS A CA 1
ATOM 690 C C . HIS A 1 93 ? -5.312 11.579 13.658 1.00 98.50 93 HIS A C 1
ATOM 692 O O . HIS A 1 93 ? -6.489 11.784 13.361 1.00 98.50 93 HIS A O 1
ATOM 698 N N . ILE A 1 94 ? -4.368 11.433 12.727 1.00 98.75 94 ILE A N 1
ATOM 699 C CA . ILE A 1 94 ? -4.634 11.413 11.292 1.00 98.75 94 ILE A CA 1
ATOM 700 C C . ILE A 1 94 ? -4.782 9.956 10.864 1.00 98.75 94 ILE A C 1
ATOM 702 O O . ILE A 1 94 ? -3.917 9.124 11.132 1.00 98.75 94 ILE A O 1
ATOM 706 N N . LEU A 1 95 ? -5.882 9.649 10.179 1.00 98.69 95 LEU A N 1
ATOM 707 C CA . LEU A 1 95 ? -6.179 8.306 9.688 1.00 98.69 95 LEU A CA 1
ATOM 708 C C . LEU A 1 95 ? -6.222 8.292 8.153 1.00 98.69 95 LEU A C 1
ATOM 710 O O . LEU A 1 95 ? -6.699 9.266 7.555 1.00 98.69 95 LEU A O 1
ATOM 714 N N . PRO A 1 96 ? -5.768 7.210 7.495 1.00 98.56 96 PRO A N 1
ATOM 715 C CA . PRO A 1 96 ? -6.122 6.957 6.105 1.00 98.56 96 PRO A CA 1
ATOM 716 C C . PRO A 1 96 ? -7.611 6.615 5.995 1.00 98.56 96 PRO A C 1
ATOM 718 O O . PRO A 1 96 ? -8.204 6.036 6.902 1.00 98.56 96 PRO A O 1
ATOM 721 N N . ASP A 1 97 ? -8.198 6.893 4.839 1.00 98.50 97 ASP A N 1
ATOM 722 C CA . ASP A 1 97 ? -9.564 6.481 4.521 1.00 98.50 97 ASP A CA 1
ATOM 723 C C . ASP A 1 97 ? -9.651 4.968 4.242 1.00 98.50 97 ASP A C 1
ATOM 725 O O . ASP A 1 97 ? -10.687 4.333 4.465 1.00 98.50 97 ASP A O 1
ATOM 729 N N . PHE A 1 98 ? -8.556 4.377 3.752 1.00 98.62 98 PHE A N 1
ATOM 730 C CA . PHE A 1 98 ? -8.464 2.949 3.473 1.00 98.62 98 PHE A CA 1
ATOM 731 C C . PHE A 1 98 ? -7.026 2.409 3.528 1.00 98.62 98 PHE A C 1
ATOM 733 O O . PHE A 1 98 ? -6.055 3.147 3.353 1.00 98.62 98 PHE A O 1
ATOM 740 N N . ILE A 1 99 ? -6.904 1.097 3.730 1.00 98.56 99 ILE A N 1
ATOM 741 C CA . ILE A 1 99 ? -5.653 0.335 3.658 1.00 98.56 99 ILE A CA 1
ATOM 742 C C . ILE A 1 99 ? -5.889 -0.885 2.770 1.00 98.56 99 ILE A C 1
ATOM 744 O O . ILE A 1 99 ? -6.765 -1.688 3.077 1.00 98.56 99 ILE A O 1
ATOM 748 N N . VAL A 1 100 ? -5.115 -1.054 1.698 1.00 98.00 100 VAL A N 1
ATOM 749 C CA . VAL A 1 100 ? -5.154 -2.263 0.858 1.00 98.00 100 VAL A CA 1
ATOM 750 C C . VAL A 1 100 ? -4.013 -3.196 1.245 1.00 98.00 100 VAL A C 1
ATOM 752 O O . VAL A 1 100 ? -2.839 -2.840 1.126 1.00 98.00 100 VAL A O 1
ATOM 755 N N . VAL A 1 101 ? -4.363 -4.402 1.686 1.00 97.56 101 VAL A N 1
ATOM 756 C CA . VAL A 1 101 ? -3.412 -5.460 2.032 1.00 97.56 101 VAL A CA 1
ATOM 757 C C . VAL A 1 101 ? -3.151 -6.318 0.802 1.00 97.56 101 VAL A C 1
ATOM 759 O O . VAL A 1 101 ? -4.050 -6.995 0.303 1.00 97.56 101 VAL A O 1
ATOM 762 N N . ASP A 1 102 ? -1.914 -6.285 0.318 1.00 95.44 102 ASP A N 1
ATOM 763 C CA . ASP A 1 102 ? -1.452 -7.105 -0.796 1.00 95.44 102 ASP A CA 1
ATOM 764 C C . ASP A 1 102 ? -0.795 -8.381 -0.268 1.00 95.44 102 ASP A C 1
ATOM 766 O O . ASP A 1 102 ? 0.181 -8.329 0.482 1.00 95.44 102 ASP A O 1
ATOM 770 N N . GLY A 1 103 ? -1.303 -9.537 -0.672 1.00 94.44 103 GLY A N 1
ATOM 771 C CA . GLY A 1 103 ? -0.636 -10.807 -0.421 1.00 94.44 103 GLY A CA 1
ATOM 772 C C . GLY A 1 103 ? 0.593 -10.972 -1.303 1.00 94.44 103 GLY A C 1
ATOM 773 O O . GLY A 1 103 ? 0.647 -10.436 -2.415 1.00 94.44 103 GLY A O 1
ATOM 774 N N . LYS A 1 104 ? 1.569 -11.762 -0.847 1.00 92.81 104 LYS A N 1
ATOM 775 C CA . LYS A 1 104 ? 2.753 -12.121 -1.649 1.00 92.81 104 LYS A CA 1
ATOM 776 C C . LYS A 1 104 ? 2.408 -12.750 -3.006 1.00 92.81 104 LYS A C 1
ATOM 778 O O . LYS A 1 104 ? 3.214 -12.736 -3.924 1.00 92.81 104 LYS A O 1
ATOM 783 N N . GLU A 1 105 ? 1.193 -13.276 -3.145 1.00 91.75 105 GLU A N 1
ATOM 784 C CA . GLU A 1 105 ? 0.647 -13.861 -4.369 1.00 91.75 105 GLU A CA 1
ATOM 785 C C . GLU A 1 105 ? 0.350 -12.824 -5.469 1.00 91.75 105 GLU A C 1
ATOM 787 O O . GLU A 1 105 ? -0.101 -13.188 -6.559 1.00 91.75 105 GLU A O 1
ATOM 792 N N . GLY A 1 106 ? 0.544 -11.531 -5.190 1.00 84.56 106 GLY A N 1
ATOM 793 C CA . GLY A 1 106 ? 0.370 -10.450 -6.153 1.00 84.56 106 GLY A CA 1
ATOM 794 C C . GLY A 1 106 ? 1.231 -10.629 -7.408 1.00 84.56 106 GLY A C 1
ATOM 795 O O . GLY A 1 106 ? 2.397 -11.004 -7.343 1.00 84.56 106 GLY A O 1
ATOM 796 N N . GLY A 1 107 ? 0.657 -10.329 -8.575 1.00 85.00 107 GLY A N 1
ATOM 797 C CA . GLY A 1 107 ? 1.371 -10.387 -9.851 1.00 85.00 107 GLY A CA 1
ATOM 798 C C . GLY A 1 107 ? 2.273 -9.174 -10.106 1.00 85.00 107 GLY A C 1
ATOM 799 O O . GLY A 1 107 ? 2.200 -8.143 -9.434 1.00 85.00 107 GLY A O 1
ATOM 800 N N . THR A 1 108 ? 3.117 -9.270 -11.133 1.00 85.50 108 THR A N 1
ATOM 801 C CA . THR A 1 108 ? 3.942 -8.157 -11.621 1.00 85.50 108 THR A CA 1
ATOM 802 C C . THR A 1 108 ? 4.306 -8.347 -13.087 1.00 85.50 108 THR A C 1
ATOM 804 O O . THR A 1 108 ? 4.496 -9.469 -13.547 1.00 85.50 108 THR A O 1
ATOM 807 N N . GLY A 1 109 ? 4.430 -7.244 -13.828 1.00 85.00 109 GLY A N 1
ATOM 808 C CA . GLY A 1 109 ? 4.936 -7.275 -15.203 1.00 85.00 109 GLY A CA 1
ATOM 809 C C . GLY A 1 109 ? 6.463 -7.383 -15.294 1.00 85.00 109 GLY A C 1
ATOM 810 O O . GLY A 1 109 ? 6.973 -7.736 -16.356 1.00 85.00 109 GLY A O 1
ATOM 811 N N . ALA A 1 110 ? 7.177 -7.046 -14.210 1.00 84.06 110 ALA A N 1
ATOM 812 C CA . ALA A 1 110 ? 8.631 -7.149 -14.083 1.00 84.06 110 ALA A CA 1
ATOM 813 C C . ALA A 1 110 ? 9.055 -7.123 -12.599 1.00 84.06 110 ALA A C 1
ATOM 815 O O . ALA A 1 110 ? 8.832 -6.134 -11.883 1.00 84.06 110 ALA A O 1
ATOM 816 N N . ALA A 1 111 ? 9.667 -8.211 -12.132 1.00 84.12 111 ALA A N 1
ATOM 817 C CA . ALA A 1 111 ? 10.360 -8.294 -10.847 1.00 84.12 111 ALA A CA 1
ATOM 818 C C . ALA A 1 111 ? 11.427 -9.404 -10.881 1.00 84.12 111 ALA A C 1
ATOM 820 O O . ALA A 1 111 ? 11.256 -10.367 -11.632 1.00 84.12 111 ALA A O 1
ATOM 821 N N . PRO A 1 112 ? 12.486 -9.297 -10.060 1.00 81.69 112 PRO A N 1
ATOM 822 C CA . PRO A 1 112 ? 13.386 -10.413 -9.777 1.00 81.69 112 PRO A CA 1
ATOM 823 C C . PRO A 1 112 ? 12.625 -11.626 -9.222 1.00 81.69 112 PRO A C 1
ATOM 825 O O . PRO A 1 112 ? 11.693 -11.468 -8.425 1.00 81.69 112 PRO A O 1
ATOM 828 N N . LEU A 1 113 ? 13.026 -12.834 -9.627 1.00 83.69 113 LEU A N 1
ATOM 829 C CA . LEU A 1 113 ? 12.356 -14.081 -9.234 1.00 83.69 113 LEU A CA 1
ATOM 830 C C . LEU A 1 113 ? 12.456 -14.329 -7.729 1.00 83.69 113 LEU A C 1
ATOM 832 O O . LEU A 1 113 ? 11.516 -14.827 -7.114 1.00 83.69 113 LEU A O 1
ATOM 836 N N . GLU A 1 114 ? 13.572 -13.937 -7.127 1.00 84.88 114 GLU A N 1
ATOM 837 C CA . GLU A 1 114 ? 13.843 -14.080 -5.704 1.00 84.88 114 GLU A CA 1
ATOM 838 C C . GLU A 1 114 ? 12.820 -13.290 -4.880 1.00 84.88 114 GLU A C 1
ATOM 840 O O . GLU A 1 114 ? 12.247 -13.803 -3.919 1.00 84.88 114 GLU A O 1
ATOM 845 N N . LEU A 1 115 ? 12.523 -12.058 -5.301 1.00 79.19 115 LEU A N 1
ATOM 846 C CA . LEU A 1 115 ? 11.532 -11.219 -4.631 1.00 79.19 115 LEU A CA 1
ATOM 847 C C . LEU A 1 115 ? 10.116 -11.759 -4.832 1.00 79.19 115 LEU A C 1
ATOM 849 O O . LEU A 1 115 ? 9.347 -11.806 -3.876 1.00 79.19 115 LEU A O 1
ATOM 853 N N . SER A 1 116 ? 9.795 -12.209 -6.047 1.00 78.50 116 SER A N 1
ATOM 854 C CA . SER A 1 116 ? 8.455 -12.704 -6.366 1.00 78.50 116 SER A CA 1
ATOM 855 C C . SER A 1 116 ? 8.118 -14.028 -5.679 1.00 78.50 116 SER A C 1
ATOM 857 O O . SER A 1 116 ? 6.941 -14.304 -5.461 1.00 78.50 116 SER A O 1
ATOM 859 N N . ASN A 1 117 ? 9.118 -14.857 -5.371 1.00 80.94 117 ASN A N 1
ATOM 860 C CA . ASN A 1 117 ? 8.895 -16.196 -4.825 1.00 80.94 117 ASN A CA 1
ATOM 861 C C . ASN A 1 117 ? 9.049 -16.266 -3.300 1.00 80.94 117 ASN A C 1
ATOM 863 O O . ASN A 1 117 ? 8.383 -17.086 -2.663 1.00 80.94 117 ASN A O 1
ATOM 867 N N . TYR A 1 118 ? 9.917 -15.436 -2.710 1.00 81.12 118 TYR A N 1
ATOM 868 C CA . TYR A 1 118 ? 10.361 -15.631 -1.324 1.00 81.12 118 TYR A CA 1
ATOM 869 C C . TYR A 1 118 ? 10.027 -14.486 -0.363 1.00 81.12 118 TYR A C 1
ATOM 871 O O . TYR A 1 118 ? 10.187 -14.669 0.842 1.00 81.12 118 TYR A O 1
ATOM 879 N N . MET A 1 119 ? 9.543 -13.337 -0.843 1.00 85.44 119 MET A N 1
ATOM 880 C CA . MET A 1 119 ? 9.284 -12.169 0.008 1.00 85.44 119 MET A CA 1
ATOM 881 C C . MET A 1 119 ? 7.791 -11.907 0.215 1.00 85.44 119 MET A C 1
ATOM 883 O O . MET A 1 119 ? 6.970 -12.191 -0.650 1.00 85.44 119 MET A O 1
ATOM 887 N N . GLY A 1 120 ? 7.459 -11.299 1.357 1.00 90.06 120 GLY A N 1
ATOM 888 C CA . GLY A 1 120 ? 6.102 -10.866 1.693 1.00 90.06 120 GLY A CA 1
ATOM 889 C C . GLY A 1 120 ? 5.272 -11.920 2.425 1.00 90.06 120 GLY A C 1
ATOM 890 O O . GLY A 1 120 ? 5.466 -13.130 2.283 1.00 90.06 120 GLY A O 1
ATOM 891 N N . MET A 1 121 ? 4.330 -11.443 3.232 1.00 94.69 121 MET A N 1
ATOM 892 C CA . MET A 1 121 ? 3.370 -12.282 3.940 1.00 94.69 121 MET A CA 1
ATOM 893 C C . MET A 1 121 ? 2.264 -12.765 2.982 1.00 94.69 121 MET A C 1
ATOM 895 O O . MET A 1 121 ? 1.811 -11.984 2.136 1.00 94.69 121 MET A O 1
ATOM 899 N N . PRO A 1 122 ? 1.802 -14.025 3.088 1.00 95.00 122 PRO A N 1
ATOM 900 C CA . PRO A 1 122 ? 0.641 -14.476 2.325 1.00 95.00 122 PRO A CA 1
ATOM 901 C C . PRO A 1 122 ? -0.618 -13.678 2.701 1.00 95.00 122 PRO A C 1
ATOM 903 O O . PRO A 1 122 ? -0.729 -13.162 3.818 1.00 95.00 122 PRO A O 1
ATOM 906 N N . LEU A 1 123 ? -1.558 -13.540 1.755 1.00 95.12 123 LEU A N 1
ATOM 907 C CA . LEU A 1 123 ? -2.700 -12.622 1.896 1.00 95.12 123 LEU A CA 1
ATOM 908 C C . LEU A 1 123 ? -3.501 -12.843 3.184 1.00 95.12 123 LEU A C 1
ATOM 910 O O . LEU A 1 123 ? -3.859 -11.879 3.856 1.00 95.12 123 LEU A O 1
ATOM 914 N N . ARG A 1 124 ? -3.812 -14.098 3.523 1.00 94.25 124 ARG A N 1
ATOM 915 C CA . ARG A 1 124 ? -4.710 -14.414 4.646 1.00 94.25 124 ARG A CA 1
ATOM 916 C C . ARG A 1 124 ? -4.101 -13.983 5.976 1.00 94.25 124 ARG A C 1
ATOM 918 O O . ARG A 1 124 ? -4.770 -13.335 6.776 1.00 94.25 124 ARG A O 1
ATOM 925 N N . GLU A 1 125 ? -2.829 -14.293 6.178 1.00 95.81 125 GLU A N 1
ATOM 926 C CA . GLU A 1 125 ? -2.043 -13.933 7.350 1.00 95.81 125 GLU A CA 1
ATOM 927 C C . GLU A 1 125 ? -1.860 -12.418 7.435 1.00 95.81 125 GLU A C 1
ATOM 929 O O . GLU A 1 125 ? -2.110 -11.833 8.488 1.00 95.81 125 GLU A O 1
ATOM 934 N N . GLY A 1 126 ? -1.500 -11.771 6.320 1.00 96.56 126 GLY A N 1
ATOM 935 C CA . GLY A 1 126 ? -1.331 -10.318 6.262 1.00 96.56 126 GLY A CA 1
ATOM 936 C C . GLY A 1 126 ? -2.621 -9.577 6.595 1.00 96.56 126 GLY A C 1
ATOM 937 O O . GLY A 1 126 ? -2.618 -8.626 7.377 1.00 96.56 126 GLY A O 1
ATOM 938 N N . LEU A 1 127 ? -3.740 -10.047 6.047 1.00 96.94 127 LEU A N 1
ATOM 939 C CA . LEU A 1 127 ? -5.053 -9.456 6.258 1.00 96.94 127 LEU A CA 1
ATOM 940 C C . LEU A 1 127 ? -5.534 -9.636 7.699 1.00 96.94 127 LEU A C 1
ATOM 942 O O . LEU A 1 127 ? -5.962 -8.661 8.314 1.00 96.94 127 LEU A O 1
ATOM 946 N N . LEU A 1 128 ? -5.407 -10.842 8.262 1.00 96.81 128 LEU A N 1
ATOM 947 C CA . LEU A 1 128 ? -5.719 -11.104 9.670 1.00 96.81 128 LEU A CA 1
ATOM 948 C C . LEU A 1 128 ? -4.856 -10.252 10.604 1.00 96.81 128 LEU A C 1
ATOM 950 O O . LEU A 1 128 ? -5.362 -9.681 11.569 1.00 96.81 128 LEU A O 1
ATOM 954 N N . PHE A 1 129 ? -3.562 -10.129 10.307 1.00 98.06 129 PHE A N 1
ATOM 955 C CA . PHE A 1 129 ? -2.637 -9.323 11.093 1.00 98.06 129 PHE A CA 1
ATOM 956 C C . PHE A 1 129 ? -3.019 -7.837 11.091 1.00 98.06 129 PHE A C 1
ATOM 958 O O . PHE A 1 129 ? -3.088 -7.214 12.154 1.00 98.06 129 PHE A O 1
ATOM 965 N N . VAL A 1 130 ? -3.324 -7.277 9.917 1.00 98.19 130 VAL A N 1
ATOM 966 C CA . VAL A 1 130 ? -3.782 -5.889 9.780 1.00 98.19 130 VAL A CA 1
ATOM 967 C C . VAL A 1 130 ? -5.113 -5.685 10.495 1.00 98.19 130 VAL A C 1
ATOM 969 O O . VAL A 1 130 ? -5.234 -4.765 11.303 1.00 98.19 130 VAL A O 1
ATOM 972 N N . HIS A 1 131 ? -6.088 -6.563 10.253 1.00 97.81 131 HIS A N 1
ATOM 973 C CA . HIS A 1 131 ? -7.405 -6.494 10.877 1.00 97.81 131 HIS A CA 1
ATOM 974 C C . HIS A 1 131 ? -7.294 -6.482 12.407 1.00 97.81 131 HIS A C 1
ATOM 976 O O . HIS A 1 131 ? -7.775 -5.551 13.051 1.00 97.81 131 HIS A O 1
ATOM 982 N N . ASN A 1 132 ? -6.605 -7.467 12.986 1.00 97.69 132 ASN A N 1
ATOM 983 C CA . ASN A 1 132 ? -6.476 -7.611 14.436 1.00 97.69 132 ASN A CA 1
ATOM 984 C C . ASN A 1 132 ? -5.678 -6.469 15.069 1.00 97.69 132 ASN A C 1
ATOM 986 O O . ASN A 1 132 ? -6.015 -6.024 16.163 1.00 97.69 132 ASN A O 1
ATOM 990 N N . THR A 1 133 ? -4.658 -5.955 14.378 1.00 98.50 133 THR A N 1
ATOM 991 C CA . THR A 1 133 ? -3.909 -4.780 14.842 1.00 98.50 133 THR A CA 1
ATOM 992 C C . THR A 1 133 ? -4.819 -3.552 14.913 1.00 98.50 133 THR A C 1
ATOM 994 O O . THR A 1 133 ? -4.842 -2.858 15.926 1.00 98.50 133 THR A O 1
ATOM 997 N N . LEU A 1 134 ? -5.632 -3.307 13.879 1.00 98.44 134 LEU A N 1
ATOM 998 C CA . LEU A 1 134 ? -6.587 -2.195 13.874 1.00 98.44 134 LEU A CA 1
ATOM 999 C C . LEU A 1 134 ? -7.688 -2.363 14.929 1.00 98.44 134 LEU A C 1
ATOM 1001 O O . LEU A 1 134 ? -8.094 -1.368 15.531 1.00 98.44 134 LEU A O 1
ATOM 1005 N N . VAL A 1 135 ? -8.156 -3.592 15.173 1.00 98.19 135 VAL A N 1
ATOM 1006 C CA . VAL A 1 135 ? -9.100 -3.899 16.263 1.00 98.19 135 VAL A CA 1
ATOM 1007 C C . VAL A 1 135 ? -8.459 -3.592 17.616 1.00 98.19 135 VAL A C 1
ATOM 1009 O O . VAL A 1 135 ? -9.029 -2.836 18.398 1.00 98.19 135 VAL A O 1
ATOM 1012 N N . GLY A 1 136 ? -7.246 -4.092 17.867 1.00 98.12 136 GLY A N 1
ATOM 1013 C CA . GLY A 1 136 ? -6.509 -3.853 19.112 1.00 98.12 136 GLY A CA 1
ATOM 1014 C C . GLY A 1 136 ? -6.182 -2.377 19.366 1.00 98.12 136 GLY A C 1
ATOM 1015 O O . GLY A 1 136 ? -6.089 -1.958 20.516 1.00 98.12 136 GLY A O 1
ATOM 1016 N N . CYS A 1 137 ? -6.060 -1.570 18.309 1.00 98.12 137 CYS A N 1
ATOM 1017 C CA . CYS A 1 137 ? -5.881 -0.120 18.404 1.00 98.12 137 CYS A CA 1
ATOM 1018 C C . CYS A 1 137 ? -7.199 0.677 18.472 1.00 98.12 137 CYS A C 1
ATOM 1020 O O . CYS A 1 137 ? -7.148 1.902 18.569 1.00 98.12 137 CYS A O 1
ATOM 1022 N N . GLY A 1 138 ? -8.372 0.039 18.378 1.00 98.19 138 GLY A N 1
ATOM 1023 C CA . GLY A 1 138 ? -9.662 0.744 18.320 1.00 98.19 138 GLY A CA 1
ATOM 1024 C C . GLY A 1 138 ? -9.846 1.601 17.056 1.00 98.19 138 GLY A C 1
ATOM 1025 O O . GLY A 1 138 ? -10.563 2.603 17.070 1.00 98.19 138 GLY A O 1
ATOM 1026 N N . LEU A 1 139 ? -9.161 1.242 15.964 1.00 98.19 139 LEU A N 1
ATOM 1027 C CA . LEU A 1 139 ? -9.172 1.960 14.684 1.00 98.19 139 LEU A CA 1
ATOM 1028 C C . LEU A 1 139 ? -9.970 1.241 13.592 1.00 98.19 139 LEU A C 1
ATOM 1030 O O . LEU A 1 139 ? -10.254 1.848 12.559 1.00 98.19 139 LEU A O 1
ATOM 1034 N N . ARG A 1 140 ? -10.334 -0.033 13.794 1.00 97.25 140 ARG A N 1
ATOM 1035 C CA . ARG A 1 140 ? -10.907 -0.876 12.737 1.00 97.25 140 ARG A CA 1
ATOM 1036 C C . ARG A 1 140 ? -12.151 -0.270 12.093 1.00 97.25 140 ARG A C 1
ATOM 1038 O O . ARG A 1 140 ? -12.211 -0.239 10.871 1.00 97.25 140 ARG A O 1
ATOM 1045 N N . ASP A 1 141 ? -13.084 0.267 12.868 1.00 96.25 141 ASP A N 1
ATOM 1046 C CA . ASP A 1 141 ? -14.345 0.808 12.334 1.00 96.25 141 ASP A CA 1
ATOM 1047 C C . ASP A 1 141 ? -14.180 2.137 11.578 1.00 96.25 141 ASP A C 1
ATOM 1049 O O . ASP A 1 141 ? -15.100 2.595 10.905 1.00 96.25 141 ASP A O 1
ATOM 1053 N N . LYS A 1 142 ? -13.001 2.765 11.670 1.00 97.62 142 LYS A N 1
ATOM 1054 C CA . LYS A 1 142 ? -12.709 4.072 11.064 1.00 97.62 142 LYS A CA 1
ATOM 1055 C C . LYS A 1 142 ? -12.005 3.962 9.713 1.00 97.62 142 LYS A C 1
ATOM 1057 O O . LYS A 1 142 ? -11.937 4.951 8.992 1.00 97.62 142 LYS A O 1
ATOM 1062 N N . ILE A 1 143 ? -11.461 2.789 9.385 1.00 98.31 143 ILE A N 1
ATOM 1063 C CA . ILE A 1 143 ? -10.590 2.581 8.225 1.00 98.31 143 ILE A CA 1
ATOM 1064 C C . ILE A 1 143 ? -11.136 1.423 7.393 1.00 98.31 143 ILE A C 1
ATOM 1066 O O . ILE A 1 143 ? -11.317 0.310 7.893 1.00 98.31 143 ILE A O 1
ATOM 1070 N N . LYS A 1 144 ? -11.375 1.662 6.100 1.00 98.25 144 LYS A N 1
ATOM 1071 C CA . LYS A 1 144 ? -11.745 0.588 5.170 1.00 98.25 144 LYS A CA 1
ATOM 1072 C C . LYS A 1 144 ? -10.531 -0.291 4.886 1.00 98.25 144 LYS A C 1
ATOM 1074 O O . LYS A 1 144 ? -9.444 0.219 4.637 1.00 98.25 144 LYS A O 1
ATOM 1079 N N . VAL A 1 145 ? -10.710 -1.605 4.887 1.00 98.19 145 VAL A N 1
ATOM 1080 C CA . VAL A 1 145 ? -9.626 -2.549 4.581 1.00 98.19 145 VAL A CA 1
ATOM 1081 C C . VAL A 1 145 ? -9.936 -3.227 3.257 1.00 98.19 145 VAL A C 1
ATOM 1083 O O . VAL A 1 145 ? -11.012 -3.796 3.114 1.00 98.19 145 VAL A O 1
ATOM 1086 N N . GLY A 1 146 ? -9.023 -3.130 2.298 1.00 97.06 146 GLY A N 1
ATOM 1087 C CA . GLY A 1 146 ? -9.081 -3.838 1.026 1.00 97.06 146 GLY A CA 1
ATOM 1088 C C . GLY A 1 146 ? -8.144 -5.040 1.012 1.00 97.06 146 GLY A C 1
ATOM 1089 O O . GLY A 1 146 ? -7.136 -5.039 1.723 1.00 97.06 146 GLY A O 1
ATOM 1090 N N . ALA A 1 147 ? -8.437 -6.041 0.189 1.00 96.44 147 ALA A N 1
ATOM 1091 C CA . ALA A 1 147 ? -7.566 -7.199 -0.004 1.00 96.44 147 ALA A CA 1
ATOM 1092 C C . ALA A 1 147 ? -7.232 -7.410 -1.487 1.00 96.44 147 ALA A C 1
ATOM 1094 O O . ALA A 1 147 ? -8.117 -7.430 -2.339 1.00 96.44 147 ALA A O 1
ATOM 1095 N N . SER A 1 148 ? -5.954 -7.619 -1.807 1.00 93.50 148 SER A N 1
ATOM 1096 C CA . SER A 1 148 ? -5.527 -8.006 -3.153 1.00 93.50 148 SER A CA 1
ATOM 1097 C C . SER A 1 148 ? -4.476 -9.110 -3.114 1.00 93.50 148 SER A C 1
ATOM 1099 O O . SER A 1 148 ? -3.609 -9.127 -2.253 1.00 93.50 148 SER A O 1
ATOM 1101 N N . GLY A 1 149 ? -4.549 -10.054 -4.051 1.00 89.38 149 GLY A N 1
ATOM 1102 C CA . GLY A 1 149 ? -3.602 -11.171 -4.129 1.00 89.38 149 GLY A CA 1
ATOM 1103 C C . GLY A 1 149 ? -4.265 -12.433 -4.658 1.00 89.38 149 GLY A C 1
ATOM 1104 O O . GLY A 1 149 ? -4.971 -13.109 -3.922 1.00 89.38 149 GLY A O 1
ATOM 1105 N N . LYS A 1 150 ? -4.064 -12.722 -5.950 1.00 90.00 150 LYS A N 1
ATOM 1106 C CA . LYS A 1 150 ? -4.536 -13.929 -6.661 1.00 90.00 150 LYS A CA 1
ATOM 1107 C C . LYS A 1 150 ? -5.940 -14.433 -6.255 1.00 90.00 150 LYS A C 1
ATOM 1109 O O . LYS A 1 150 ? -6.164 -15.631 -6.129 1.00 90.00 150 LYS A O 1
ATOM 1114 N N . ILE A 1 151 ? -6.896 -13.518 -6.099 1.00 91.44 151 ILE A N 1
ATOM 1115 C CA . ILE A 1 151 ? -8.310 -13.835 -5.866 1.00 91.44 151 ILE A CA 1
ATOM 1116 C C . ILE A 1 151 ? -8.942 -14.093 -7.236 1.00 91.44 151 ILE A C 1
ATOM 1118 O O . ILE A 1 151 ? -9.208 -13.149 -7.977 1.00 91.44 151 ILE A O 1
ATOM 1122 N N . ILE A 1 152 ? -9.106 -15.364 -7.609 1.00 94.81 152 ILE A N 1
ATOM 1123 C CA . ILE A 1 152 ? -9.499 -15.757 -8.977 1.00 94.81 152 ILE A CA 1
ATOM 1124 C C . ILE A 1 152 ? -10.829 -16.510 -9.037 1.00 94.81 152 ILE A C 1
ATOM 1126 O O . ILE A 1 152 ? -11.346 -16.755 -10.125 1.00 94.81 152 ILE A O 1
ATOM 1130 N N . SER A 1 153 ? -11.389 -16.879 -7.886 1.00 95.62 153 SER A N 1
ATOM 1131 C CA . SER A 1 153 ? -12.659 -17.591 -7.790 1.00 95.62 153 SER A CA 1
ATOM 1132 C C . SER A 1 153 ? -13.618 -16.926 -6.803 1.00 95.62 153 SER A C 1
ATOM 1134 O O . SER A 1 153 ? -13.211 -16.205 -5.892 1.00 95.62 153 SER A O 1
ATOM 1136 N N . ALA A 1 154 ? -14.913 -17.220 -6.939 1.00 95.38 154 ALA A N 1
ATOM 1137 C CA . ALA A 1 154 ? -15.921 -16.785 -5.973 1.00 95.38 154 ALA A CA 1
ATOM 1138 C C . ALA A 1 154 ? -15.655 -17.336 -4.559 1.00 95.38 154 ALA A C 1
ATOM 1140 O O . ALA A 1 154 ? -15.945 -16.667 -3.569 1.00 95.38 154 ALA A O 1
ATOM 1141 N N . PHE A 1 155 ? -15.066 -18.533 -4.459 1.00 94.75 155 PHE A N 1
ATOM 1142 C CA . PHE A 1 155 ? -14.674 -19.119 -3.180 1.00 94.75 155 PHE A CA 1
ATOM 1143 C C . PHE A 1 155 ? -13.535 -18.339 -2.516 1.00 94.75 155 PHE A C 1
ATOM 1145 O O . PHE A 1 155 ? -13.573 -18.133 -1.302 1.00 94.75 155 PHE A O 1
ATOM 1152 N N . ASP A 1 156 ? -12.561 -17.854 -3.292 1.00 93.00 156 ASP A N 1
ATOM 1153 C CA . ASP A 1 156 ? -11.493 -16.997 -2.766 1.00 93.00 156 ASP A CA 1
ATOM 1154 C C . ASP A 1 156 ? -12.070 -15.689 -2.225 1.00 93.00 156 ASP A C 1
ATOM 1156 O O . ASP A 1 156 ? -11.738 -15.298 -1.108 1.00 93.00 156 ASP A O 1
ATOM 1160 N N . ILE A 1 157 ? -12.984 -15.060 -2.977 1.00 93.81 157 ILE A N 1
ATOM 1161 C CA . ILE A 1 157 ? -13.678 -13.836 -2.551 1.00 93.81 157 ILE A CA 1
ATOM 1162 C C . ILE A 1 157 ? -14.391 -14.081 -1.218 1.00 93.81 157 ILE A C 1
ATOM 1164 O O . ILE A 1 157 ? -14.147 -13.363 -0.252 1.00 93.81 157 ILE A O 1
ATOM 1168 N N . ALA A 1 158 ? -15.228 -15.120 -1.138 1.00 93.88 158 ALA A N 1
ATOM 1169 C CA . ALA A 1 158 ? -15.960 -15.450 0.082 1.00 93.88 158 ALA A CA 1
ATOM 1170 C C . ALA A 1 158 ? -15.015 -15.738 1.261 1.00 93.88 158 ALA A C 1
ATOM 1172 O O . ALA A 1 158 ? -15.211 -15.210 2.354 1.00 93.88 158 ALA A O 1
ATOM 1173 N N . SER A 1 159 ? -13.956 -16.519 1.030 1.00 92.12 159 SER A N 1
ATOM 1174 C CA . SER A 1 159 ? -12.967 -16.867 2.057 1.00 92.12 159 SER A CA 1
ATOM 1175 C C . SER A 1 159 ? -12.236 -15.639 2.596 1.00 92.12 159 SER A C 1
ATOM 1177 O O . SER A 1 159 ? -11.980 -15.552 3.792 1.00 92.12 159 SER A O 1
ATOM 1179 N N . VAL A 1 160 ? -11.894 -14.690 1.721 1.00 93.75 160 VAL A N 1
ATOM 1180 C CA . VAL A 1 160 ? -11.196 -13.453 2.087 1.00 93.75 160 VAL A CA 1
ATOM 1181 C C . VAL A 1 160 ? -12.133 -12.485 2.809 1.00 93.75 160 VAL A C 1
ATOM 1183 O O . VAL A 1 160 ? -11.733 -11.919 3.822 1.00 93.75 160 VAL A O 1
ATOM 1186 N N . LEU A 1 161 ? -13.387 -12.341 2.364 1.00 92.94 161 LEU A N 1
ATOM 1187 C CA . LEU A 1 161 ? -14.380 -11.463 3.001 1.00 92.94 161 LEU A CA 1
ATOM 1188 C C . LEU A 1 161 ? -14.658 -11.835 4.465 1.00 92.94 161 LEU A C 1
ATOM 1190 O O . LEU A 1 161 ? -14.843 -10.950 5.298 1.00 92.94 161 LEU A O 1
ATOM 1194 N N . VAL A 1 162 ? -14.627 -13.126 4.810 1.00 91.38 162 VAL A N 1
ATOM 1195 C CA . VAL A 1 162 ? -14.814 -13.592 6.198 1.00 91.38 162 VAL A CA 1
ATOM 1196 C C . VAL A 1 162 ? -13.684 -13.126 7.130 1.00 91.38 162 VAL A C 1
ATOM 1198 O O . VAL A 1 162 ? -13.902 -12.983 8.329 1.00 91.38 162 VAL A O 1
ATOM 1201 N N . LEU A 1 163 ? -12.497 -12.814 6.598 1.00 88.44 163 LEU A N 1
ATOM 1202 C CA . LEU A 1 163 ? -11.367 -12.282 7.378 1.00 88.44 163 LEU A CA 1
ATOM 1203 C C . LEU A 1 163 ? -11.510 -10.779 7.684 1.00 88.44 163 LEU A C 1
ATOM 1205 O O . LEU A 1 163 ? -10.645 -10.173 8.315 1.00 88.44 163 LEU A O 1
ATOM 1209 N N . GLY A 1 164 ? -12.611 -10.171 7.240 1.00 82.25 164 GLY A N 1
ATOM 1210 C CA . GLY A 1 164 ? -12.998 -8.811 7.565 1.00 82.25 164 GLY A CA 1
ATOM 1211 C C . GLY A 1 164 ? -12.416 -7.675 6.717 1.00 82.25 164 GLY A C 1
ATOM 1212 O O . GLY A 1 164 ? -12.324 -6.585 7.281 1.00 82.25 164 GLY A O 1
ATOM 1213 N N . PRO A 1 165 ? -12.022 -7.814 5.435 1.00 79.00 165 PRO A N 1
ATOM 1214 C CA . PRO A 1 165 ? -11.944 -6.668 4.537 1.00 79.00 165 PRO A CA 1
ATOM 1215 C C . PRO A 1 165 ? -13.355 -6.160 4.196 1.00 79.00 165 PRO A C 1
ATOM 1217 O O . PRO A 1 165 ? -14.356 -6.856 4.348 1.00 79.00 165 PRO A O 1
ATOM 1220 N N . THR A 1 166 ? -13.432 -4.915 3.749 1.00 83.06 166 THR A N 1
ATOM 1221 C CA . THR A 1 166 ? -14.662 -4.211 3.354 1.00 83.06 166 THR A CA 1
ATOM 1222 C C . THR A 1 166 ? -14.715 -3.901 1.857 1.00 83.06 166 THR A 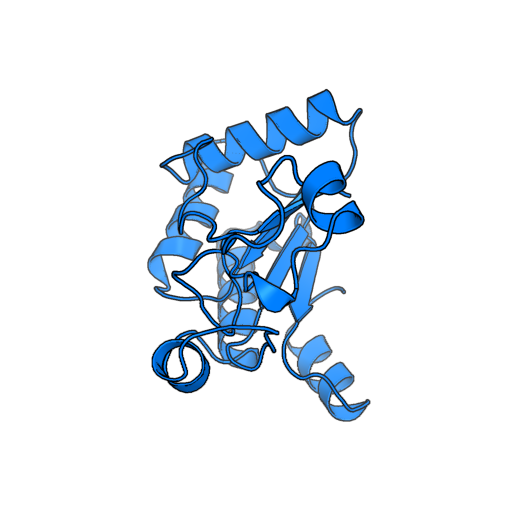C 1
ATOM 1224 O O . THR A 1 166 ? -15.673 -3.269 1.414 1.00 83.06 166 THR A O 1
ATOM 1227 N N . GLY A 1 167 ? -13.688 -4.286 1.092 1.00 61.06 167 GLY A N 1
ATOM 1228 C CA . GLY A 1 167 ? -13.583 -4.082 -0.353 1.00 61.06 167 GLY A CA 1
ATOM 1229 C C . GLY A 1 167 ? -12.379 -4.778 -0.965 1.00 61.06 167 GLY A C 1
ATOM 1230 O O . GLY A 1 167 ? -11.628 -5.445 -0.215 1.00 61.06 167 GLY A O 1
#

Organism: Serratia plymuthica (NCBI:txid82996)

Secondary structure (DSSP, 8-state):
-EEEE---TT-TT---EE-GGG--HHHHHHHT--TTS-EE--SS-TT-SSHHHHHHHHHHHHHHTTS--EEEEEE--SHHHHHHHHHHHHHH----SEEEEE-TT---SS--HHHHHH-S--HHHHHHHHHHHHHHTT-GGGSEEEEES---SHHHHHHHHTT----

pLDDT: mean 93.96, std 5.9, range [61.06, 98.88]

Sequence (167 aa):
MIEIKLSQGAKPGHGGILPAKKVDAEIAATRGVPEGEDCISPASHSAFTTPVEMMHFIQQLRELSGGKPVGFKLCIGHPWEFVAIAKAMLHTHILPDFIVVDGKEGGTGAAPLELSNYMGMPLREGLLFVHNTLVGCGLRDKIKVGASGKIISAFDIASVLVLGPTG

InterPro domains:
  IPR002932 Glutamate synthase domain [PF01645] (2-164)
  IPR002932 Glutamate synthase dom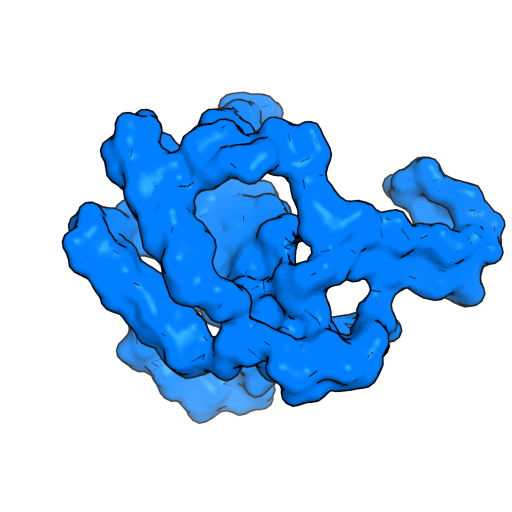ain [cd02808] (1-164)
  IPR013785 Aldolase-type TIM barrel [G3DSA:3.20.20.70] (1-166)

Foldseek 3Di:
DAAAELAALQAQQFFDWDALVRQDPVNCVVPVHDHSHIDGDGSGDPQDDFLLSVLVVQVVCCVVVVRDQYEYEHFDAPLVRLLRNLVSCVVNVRDGQEYEYHANQDDDPDDDPCSSPPGGHGQLVRLLSNQVSCVVSVNNVRYAYHYHHPQDDPVSVVVNVVSPHPD